Protein AF-A0A6H1ZRK8-F1 (afdb_monomer_lite)

Organism: NCBI:txid1070528

pLDDT: mean 94.88, std 4.12, range [70.25, 98.44]

InterPro domains:
  IPR025591 RloB-like protein [PF13707] (6-111)

Secondary structure (DSSP, 8-state):
-HHHHHHTT-----EES-HHHHHHTTTS-GGGS-HHHHHH--BSSSS-BHHHHHHHHHTS----STTTS-GGG--HHHHHHHHHHHTTSB--TTTTTTSSEE-HHHHHHHH---

Structure (mmCIF, N/CA/C/O backbone):
data_AF-A0A6H1ZRK8-F1
#
_entry.id   AF-A0A6H1ZRK8-F1
#
loop_
_atom_site.group_PDB
_atom_site.id
_atom_site.type_symbol
_atom_site.label_atom_id
_atom_site.label_alt_id
_atom_site.label_comp_id
_atom_site.label_asym_id
_atom_site.label_entity_id
_atom_site.label_seq_id
_atom_site.pdbx_PDB_ins_code
_atom_site.Cartn_x
_atom_site.Cartn_y
_atom_site.Cartn_z
_atom_site.occupancy
_atom_site.B_iso_or_equiv
_atom_site.auth_seq_id
_atom_site.auth_comp_id
_atom_site.auth_asym_id
_atom_site.auth_atom_id
_atom_site.pdbx_PDB_model_num
ATOM 1 N N . ILE A 1 1 ? -0.095 -1.898 20.248 1.00 81.50 1 ILE A N 1
ATOM 2 C CA . ILE A 1 1 ? -0.339 -0.541 19.688 1.00 81.50 1 ILE A CA 1
ATOM 3 C C . ILE A 1 1 ? -1.810 -0.357 19.314 1.00 81.50 1 ILE A C 1
ATOM 5 O O . ILE A 1 1 ? -2.414 0.566 19.841 1.00 81.50 1 ILE A O 1
ATOM 9 N N . ILE A 1 2 ? -2.414 -1.257 18.523 1.00 88.56 2 ILE A N 1
ATOM 10 C CA . ILE A 1 2 ? -3.833 -1.165 18.110 1.00 88.56 2 ILE A CA 1
ATOM 11 C C . ILE A 1 2 ? -4.808 -0.914 19.285 1.00 88.56 2 ILE A C 1
ATOM 13 O O . ILE A 1 2 ? -5.547 0.071 19.220 1.00 88.56 2 ILE A O 1
ATOM 17 N N . PRO A 1 3 ? -4.776 -1.675 20.406 1.00 91.00 3 PRO A N 1
ATOM 18 C CA . PRO A 1 3 ? -5.683 -1.411 21.529 1.00 91.00 3 PRO A CA 1
ATOM 19 C C . PRO A 1 3 ? -5.488 -0.028 22.167 1.00 91.00 3 PRO A C 1
ATOM 21 O O . PRO A 1 3 ? -6.452 0.616 22.566 1.00 91.00 3 PRO A O 1
ATOM 24 N N . LEU A 1 4 ? -4.243 0.461 22.229 1.00 94.31 4 LEU A N 1
ATOM 25 C CA . LEU A 1 4 ? -3.927 1.772 22.801 1.00 94.31 4 LEU A CA 1
ATOM 26 C C . LEU A 1 4 ? -4.507 2.907 21.952 1.00 94.31 4 LEU A C 1
ATOM 28 O O . LEU A 1 4 ? -5.076 3.849 22.494 1.00 94.31 4 LEU A O 1
ATOM 32 N N . CYS A 1 5 ? -4.368 2.816 20.632 1.00 92.12 5 CYS A N 1
ATOM 33 C CA . CYS A 1 5 ? -4.926 3.793 19.705 1.00 92.12 5 CYS A CA 1
ATOM 34 C C . CYS A 1 5 ? -6.459 3.800 19.752 1.00 92.12 5 CYS A C 1
ATOM 36 O O . CYS A 1 5 ? -7.046 4.876 19.836 1.00 92.12 5 CYS A O 1
ATOM 38 N N . LYS A 1 6 ? -7.096 2.621 19.826 1.00 89.69 6 LYS A N 1
ATOM 39 C CA . LYS A 1 6 ? -8.549 2.507 20.022 1.00 89.69 6 LYS A CA 1
ATOM 40 C C . LYS A 1 6 ? -9.001 3.189 21.317 1.00 89.69 6 LYS A C 1
ATOM 42 O O . LYS A 1 6 ? -9.933 3.983 21.288 1.00 89.69 6 LYS A O 1
ATOM 47 N N . ASN A 1 7 ? -8.296 2.958 22.427 1.00 95.00 7 ASN A N 1
ATOM 48 C CA . ASN A 1 7 ? -8.600 3.596 23.715 1.00 95.00 7 ASN A CA 1
ATOM 49 C C . ASN A 1 7 ? -8.427 5.123 23.690 1.00 95.00 7 ASN A C 1
ATOM 51 O O . ASN A 1 7 ? -9.076 5.823 24.460 1.00 95.00 7 ASN A O 1
ATOM 55 N N . LYS A 1 8 ? -7.548 5.642 22.826 1.00 96.25 8 LYS A N 1
ATOM 56 C CA . LYS A 1 8 ? -7.311 7.081 22.646 1.00 96.25 8 LYS A CA 1
ATOM 57 C C . LYS A 1 8 ? -8.180 7.722 21.557 1.00 96.25 8 LYS A C 1
ATOM 59 O O . LYS A 1 8 ? -8.065 8.925 21.351 1.00 96.25 8 LYS A O 1
ATOM 64 N N . GLY A 1 9 ? -9.022 6.947 20.868 1.00 93.44 9 GLY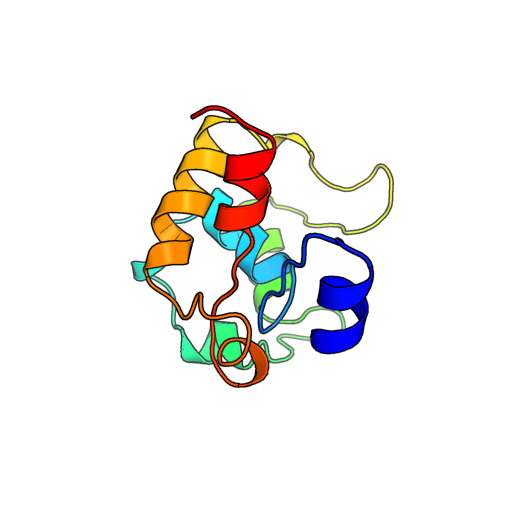 A N 1
ATOM 65 C CA . GLY A 1 9 ? -9.859 7.441 19.772 1.00 93.44 9 GLY A CA 1
ATOM 66 C C . GLY A 1 9 ? -9.076 7.833 18.514 1.00 93.44 9 GLY A C 1
ATOM 67 O O . GLY A 1 9 ? -9.516 8.705 17.776 1.00 93.44 9 GLY A O 1
ATOM 68 N N . TYR A 1 10 ? -7.905 7.235 18.276 1.00 92.50 10 TYR A N 1
ATOM 69 C CA . TYR A 1 10 ? -7.137 7.467 17.051 1.00 92.50 10 TYR A CA 1
ATOM 70 C C . TYR A 1 10 ? -7.585 6.516 15.940 1.00 92.50 10 TYR A C 1
ATOM 72 O O . TYR A 1 10 ? -7.563 5.298 16.140 1.00 92.50 10 TYR A O 1
ATOM 80 N N . SER A 1 11 ? -7.898 7.060 14.760 1.00 91.38 11 SER A N 1
ATOM 81 C CA . SER A 1 11 ? -7.998 6.268 13.530 1.00 91.38 11 SER A CA 1
ATOM 82 C C . SER A 1 11 ? -6.624 5.681 13.187 1.00 91.38 11 SER A C 1
ATOM 84 O O . SER A 1 11 ? -5.592 6.340 13.341 1.00 91.38 11 SER A O 1
ATOM 86 N N . ILE A 1 12 ? -6.595 4.421 12.754 1.00 91.56 12 ILE A N 1
ATOM 87 C CA . ILE A 1 12 ? -5.361 3.695 12.430 1.00 91.56 12 ILE A CA 1
ATOM 88 C C . ILE A 1 12 ? -5.462 3.178 11.007 1.00 91.56 12 ILE A C 1
ATOM 90 O O . ILE A 1 12 ? -6.418 2.480 10.676 1.00 91.56 12 ILE A O 1
ATOM 94 N N . ALA A 1 13 ? -4.426 3.444 10.220 1.00 93.00 13 ALA A N 1
ATOM 95 C CA . ALA A 1 13 ? -4.181 2.753 8.969 1.00 93.00 13 ALA A CA 1
ATOM 96 C C . ALA A 1 13 ? -2.854 1.988 9.052 1.00 93.00 13 ALA A C 1
ATOM 98 O O . ALA A 1 13 ? -1.838 2.536 9.486 1.00 93.00 13 ALA A O 1
ATOM 99 N N . LEU A 1 14 ? -2.872 0.727 8.638 1.00 94.81 14 LEU A N 1
ATOM 100 C CA . LEU A 1 14 ? -1.709 -0.117 8.420 1.00 94.81 14 LEU A CA 1
ATOM 101 C C . LEU A 1 14 ? -1.689 -0.542 6.957 1.00 94.81 14 LEU A C 1
ATOM 103 O O . LEU A 1 14 ? -2.729 -0.725 6.332 1.00 94.81 14 LEU A O 1
ATOM 107 N N . LEU A 1 15 ? -0.480 -0.683 6.432 1.00 97.12 15 LEU A N 1
ATOM 108 C CA . LEU A 1 15 ? -0.203 -1.185 5.097 1.00 97.12 15 LEU A CA 1
ATOM 109 C C . LEU A 1 15 ? 0.927 -2.194 5.238 1.00 97.12 15 LEU A C 1
ATOM 111 O O . LEU A 1 15 ? 1.903 -1.928 5.944 1.00 97.12 15 LEU A O 1
ATOM 115 N N . ASN A 1 16 ? 0.809 -3.316 4.549 1.00 97.50 16 ASN A N 1
ATOM 116 C CA . ASN A 1 16 ? 1.804 -4.370 4.536 1.00 97.50 16 ASN A CA 1
ATOM 117 C C . ASN A 1 16 ? 2.031 -4.772 3.072 1.00 97.50 16 ASN A C 1
ATOM 119 O O . ASN A 1 16 ? 1.059 -5.109 2.395 1.00 97.50 16 ASN A O 1
ATOM 123 N N . PRO A 1 17 ? 3.267 -4.691 2.545 1.00 96.94 17 PRO A N 1
ATOM 124 C CA . PRO A 1 17 ? 4.516 -4.593 3.308 1.00 96.94 17 PRO A CA 1
ATOM 125 C C . PRO A 1 17 ? 4.931 -3.194 3.774 1.00 96.94 17 PRO A C 1
ATOM 127 O O . PRO A 1 17 ? 5.701 -3.079 4.724 1.00 96.94 17 PRO A O 1
ATOM 130 N N . LEU A 1 18 ? 4.483 -2.129 3.105 1.00 96.75 18 LEU A N 1
ATOM 131 C CA . LEU A 1 18 ? 4.852 -0.741 3.419 1.00 96.75 18 LEU A CA 1
ATOM 132 C C . LEU A 1 18 ? 4.001 0.261 2.624 1.00 96.75 18 LEU A C 1
ATOM 134 O O . LEU A 1 18 ? 3.195 -0.121 1.781 1.00 96.75 18 LEU A O 1
ATOM 138 N N . PHE A 1 19 ? 4.211 1.557 2.855 1.00 96.19 19 PHE A N 1
ATOM 139 C CA . PHE A 1 19 ? 3.423 2.625 2.234 1.00 96.19 19 PHE A CA 1
ATOM 140 C C . PHE A 1 19 ? 3.512 2.668 0.697 1.00 96.19 19 PHE A C 1
ATOM 142 O O . PHE A 1 19 ? 2.545 3.007 0.022 1.00 96.19 19 PHE A O 1
ATOM 149 N N . GLU A 1 20 ? 4.645 2.281 0.118 1.00 97.31 20 GLU A N 1
ATOM 150 C CA . GLU A 1 20 ? 4.861 2.241 -1.329 1.00 97.31 20 GLU A CA 1
ATOM 151 C C . GLU A 1 20 ? 3.930 1.261 -2.052 1.00 97.31 20 GLU A C 1
ATOM 153 O O . GLU A 1 20 ? 3.634 1.477 -3.224 1.00 97.31 20 GLU A O 1
ATOM 158 N N . PHE A 1 21 ? 3.421 0.234 -1.363 1.00 98.44 21 PHE A N 1
ATOM 159 C CA . PHE A 1 21 ? 2.368 -0.623 -1.909 1.00 98.44 21 PHE A CA 1
ATOM 160 C C . PHE A 1 21 ? 1.110 0.195 -2.225 1.00 98.44 21 PHE A C 1
ATOM 162 O O . PHE A 1 21 ? 0.631 0.159 -3.354 1.00 98.44 21 PHE A O 1
ATOM 169 N N . TRP A 1 22 ? 0.640 1.015 -1.280 1.00 98.06 22 TRP A N 1
ATOM 170 C CA . TRP A 1 22 ? -0.509 1.901 -1.489 1.00 98.06 22 TRP A CA 1
ATOM 171 C C . TRP A 1 22 ? -0.270 2.888 -2.634 1.00 98.06 22 TRP A C 1
ATOM 173 O O . TRP A 1 22 ? -1.152 3.098 -3.462 1.00 98.06 22 TRP A O 1
ATOM 183 N N . LEU A 1 23 ? 0.940 3.446 -2.744 1.00 97.69 23 LEU A N 1
ATOM 184 C CA . LEU A 1 23 ? 1.296 4.330 -3.860 1.00 97.69 23 LEU A CA 1
ATOM 185 C C . LEU A 1 23 ? 1.263 3.617 -5.214 1.00 97.69 23 LEU A C 1
ATOM 187 O O . LEU A 1 23 ? 0.851 4.220 -6.200 1.00 97.69 23 LEU A O 1
ATOM 191 N N . LEU A 1 24 ? 1.657 2.345 -5.281 1.00 98.31 24 LEU A N 1
ATOM 192 C CA . LEU A 1 24 ? 1.576 1.580 -6.522 1.00 98.31 24 LEU A CA 1
ATOM 193 C C . LEU A 1 24 ? 0.117 1.444 -6.991 1.00 98.31 24 LEU A C 1
ATOM 195 O O . LEU A 1 24 ? -0.153 1.645 -8.174 1.00 98.31 24 LEU A O 1
ATOM 199 N N . LEU A 1 25 ? -0.835 1.244 -6.068 1.00 98.44 25 LEU A N 1
ATOM 200 C CA . LEU A 1 25 ? -2.274 1.169 -6.377 1.00 98.44 25 LEU A CA 1
ATOM 201 C C . LEU A 1 25 ? -2.839 2.438 -7.046 1.00 98.44 25 LEU A C 1
ATOM 203 O O . LEU A 1 25 ? -3.919 2.393 -7.631 1.00 98.44 25 LEU A O 1
ATOM 207 N N . HIS A 1 26 ? -2.136 3.569 -6.977 1.00 98.00 26 HIS A N 1
ATOM 208 C CA . HIS A 1 26 ? -2.547 4.806 -7.650 1.00 98.00 26 HIS A CA 1
ATOM 209 C C . HIS A 1 26 ? -2.261 4.770 -9.150 1.00 98.00 26 HIS A C 1
ATOM 211 O O . HIS A 1 26 ? -2.919 5.461 -9.919 1.00 98.00 26 HIS A O 1
ATOM 217 N N . LEU A 1 27 ? -1.242 4.015 -9.559 1.00 97.94 27 LEU A N 1
ATOM 218 C CA . LEU A 1 27 ? -0.570 4.222 -10.839 1.00 97.94 27 LEU A CA 1
ATOM 219 C C . LEU A 1 27 ? -0.788 3.087 -11.835 1.00 97.94 27 LEU A C 1
ATOM 221 O O . LEU A 1 27 ? -0.614 3.291 -13.034 1.00 97.94 27 LEU A O 1
ATOM 225 N N . VAL A 1 28 ? -1.143 1.895 -11.358 1.00 97.94 28 VAL A N 1
ATOM 226 C CA . VAL A 1 28 ? -1.206 0.684 -12.188 1.00 97.94 28 VAL A CA 1
ATOM 227 C C . VAL A 1 28 ? -2.496 -0.085 -11.971 1.00 97.94 28 VAL A C 1
ATOM 229 O O . VAL A 1 28 ? -3.253 0.190 -11.042 1.00 97.94 28 VAL A O 1
ATOM 232 N N . ASP A 1 29 ? -2.775 -1.035 -12.858 1.00 98.00 29 ASP A N 1
ATOM 233 C CA . ASP A 1 29 ? -3.695 -2.132 -12.569 1.00 98.00 29 ASP A CA 1
ATOM 234 C C . ASP A 1 29 ? -2.919 -3.188 -11.775 1.00 98.00 29 ASP A C 1
ATOM 236 O O . ASP A 1 29 ? -1.994 -3.813 -12.287 1.00 98.00 29 ASP A O 1
ATOM 240 N N . ILE A 1 30 ? -3.240 -3.332 -10.495 1.00 98.00 30 ILE A N 1
ATOM 241 C CA . ILE A 1 30 ? -2.506 -4.200 -9.580 1.00 98.00 30 ILE A CA 1
ATOM 242 C C . ILE A 1 30 ? -2.714 -5.680 -9.903 1.00 98.00 30 ILE A C 1
ATOM 244 O O . ILE A 1 30 ? -1.865 -6.495 -9.559 1.00 98.00 30 ILE A O 1
ATOM 248 N N . SER A 1 31 ? -3.790 -6.029 -10.617 1.00 96.69 31 SER A N 1
ATOM 249 C CA . SER A 1 31 ? -4.070 -7.415 -11.002 1.00 96.69 31 SER A CA 1
ATOM 250 C C . SER A 1 31 ? -3.032 -7.989 -11.971 1.00 96.69 31 SER A C 1
ATOM 252 O O . SER A 1 31 ? -2.917 -9.206 -12.107 1.00 96.69 31 SER A O 1
ATOM 254 N N . THR A 1 32 ? -2.237 -7.131 -12.619 1.00 97.50 32 THR A N 1
ATOM 255 C CA . THR A 1 32 ? -1.156 -7.550 -13.518 1.00 97.50 32 THR A CA 1
ATOM 256 C C . THR A 1 32 ? 0.162 -7.822 -12.790 1.00 97.50 32 THR A C 1
ATOM 258 O O . THR A 1 32 ? 1.144 -8.187 -13.437 1.00 97.50 32 THR A O 1
ATOM 261 N N . TYR A 1 33 ? 0.229 -7.590 -11.476 1.00 98.06 33 TYR A N 1
ATOM 262 C CA . TYR A 1 33 ? 1.445 -7.736 -10.685 1.00 98.06 33 TYR A CA 1
ATOM 263 C C . TYR A 1 33 ? 1.519 -9.083 -9.966 1.00 98.06 33 TYR A C 1
ATOM 265 O O . TYR A 1 33 ? 0.524 -9.675 -9.559 1.00 98.06 33 TYR A O 1
ATOM 273 N N . ASP A 1 34 ? 2.748 -9.539 -9.744 1.00 98.06 34 ASP A N 1
ATOM 274 C CA . ASP A 1 34 ? 3.035 -10.689 -8.895 1.00 98.06 34 ASP A CA 1
ATOM 275 C C . ASP A 1 34 ? 2.911 -10.285 -7.417 1.00 98.06 34 ASP A C 1
ATOM 277 O O . A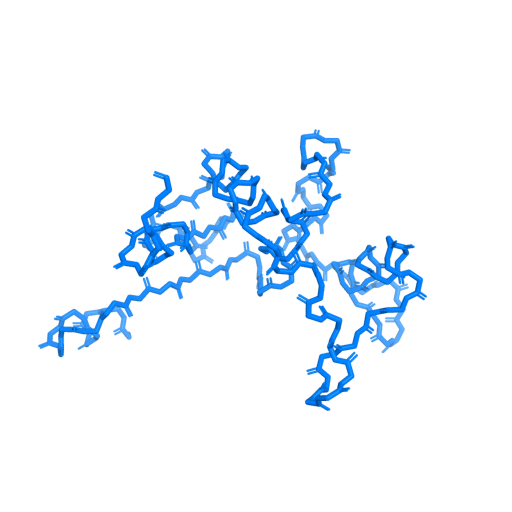SP A 1 34 ? 3.758 -9.571 -6.867 1.00 98.06 34 ASP A O 1
ATOM 281 N N . HIS A 1 35 ? 1.829 -10.730 -6.777 1.00 97.56 35 HIS A N 1
ATOM 282 C CA . HIS A 1 35 ? 1.513 -10.384 -5.393 1.00 97.56 35 HIS A CA 1
ATOM 28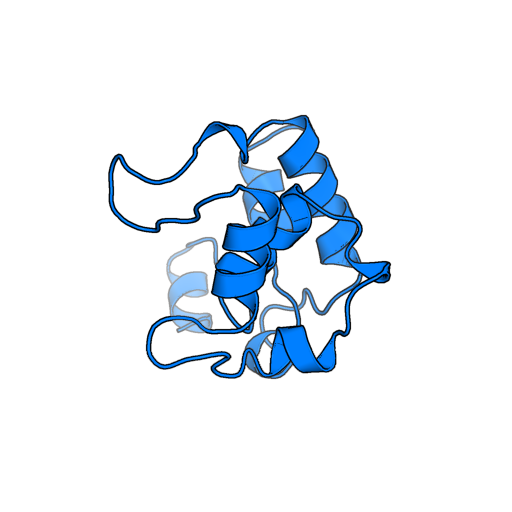3 C C . HIS A 1 35 ? 2.560 -10.897 -4.392 1.00 97.56 35 HIS A C 1
ATOM 285 O O . HIS A 1 35 ? 2.799 -10.234 -3.382 1.00 97.56 35 HIS A O 1
ATOM 291 N N . GLU A 1 36 ? 3.233 -12.021 -4.663 1.00 97.94 36 GLU A N 1
ATOM 292 C CA . GLU A 1 36 ? 4.291 -12.522 -3.778 1.00 97.94 36 GLU A CA 1
ATOM 293 C C . GLU A 1 36 ? 5.518 -11.609 -3.826 1.00 97.94 36 GLU A C 1
ATOM 295 O O . GLU A 1 36 ? 6.092 -11.280 -2.786 1.00 97.94 36 GLU A O 1
ATOM 300 N N . LYS A 1 37 ? 5.888 -11.112 -5.014 1.00 98.19 37 LYS A N 1
ATOM 301 C CA . LYS A 1 37 ? 6.974 -10.124 -5.146 1.00 98.19 37 LYS A CA 1
ATOM 302 C C . LYS A 1 37 ? 6.642 -8.803 -4.475 1.00 98.19 37 LYS A C 1
ATOM 304 O O . LYS A 1 37 ? 7.525 -8.209 -3.849 1.00 98.19 37 LYS A O 1
ATOM 309 N N . ILE A 1 38 ? 5.389 -8.353 -4.591 1.00 98.38 38 ILE A N 1
ATOM 310 C CA . ILE A 1 38 ? 4.914 -7.177 -3.858 1.00 98.38 38 ILE A CA 1
ATOM 311 C C . ILE A 1 38 ? 5.115 -7.413 -2.367 1.00 98.38 38 ILE A C 1
ATOM 313 O O . ILE A 1 38 ? 5.777 -6.595 -1.738 1.00 98.38 38 ILE A O 1
ATOM 317 N N . PHE A 1 39 ? 4.594 -8.521 -1.832 1.00 98.25 39 PHE A N 1
ATOM 318 C CA . PHE A 1 39 ? 4.603 -8.825 -0.403 1.00 98.25 39 PHE A CA 1
ATOM 319 C C . PHE A 1 39 ? 6.016 -8.979 0.173 1.00 98.25 39 PHE A C 1
ATOM 321 O O . PHE A 1 39 ? 6.344 -8.336 1.168 1.00 98.25 39 PHE A O 1
ATOM 328 N N . ASN A 1 40 ? 6.884 -9.755 -0.482 1.00 97.94 40 ASN A N 1
ATOM 329 C CA . ASN A 1 40 ? 8.269 -9.945 -0.039 1.00 97.94 40 ASN A CA 1
ATOM 330 C C . ASN A 1 40 ? 9.085 -8.648 -0.143 1.00 97.94 40 ASN A C 1
ATOM 332 O O . ASN A 1 40 ? 9.974 -8.384 0.671 1.00 97.94 40 ASN A O 1
ATOM 336 N N . ASN A 1 41 ? 8.768 -7.814 -1.142 1.00 98.19 41 ASN A N 1
ATOM 337 C CA . ASN A 1 41 ? 9.418 -6.535 -1.409 1.00 98.19 41 ASN A CA 1
ATOM 338 C C . ASN A 1 41 ? 10.957 -6.634 -1.375 1.00 98.19 41 ASN A C 1
ATOM 340 O O . ASN A 1 41 ? 11.656 -5.834 -0.733 1.00 98.19 41 ASN A O 1
ATOM 344 N N . ASP A 1 42 ? 11.493 -7.659 -2.035 1.00 98.19 42 ASP A N 1
ATOM 345 C CA . ASP A 1 42 ? 12.914 -7.987 -1.995 1.00 98.19 42 ASP A CA 1
ATOM 346 C C . ASP A 1 42 ? 13.794 -6.888 -2.596 1.00 98.19 42 ASP A C 1
ATOM 348 O O . ASP A 1 42 ? 13.353 -6.011 -3.345 1.00 98.19 42 ASP A O 1
ATOM 352 N N . ARG A 1 43 ? 15.085 -6.904 -2.247 1.00 97.88 43 ARG A N 1
ATOM 353 C CA . ARG A 1 43 ? 16.058 -5.979 -2.840 1.00 97.88 43 ARG A CA 1
ATOM 354 C C . ARG A 1 43 ? 16.295 -6.337 -4.304 1.00 97.88 43 ARG A C 1
ATOM 356 O O . ARG A 1 43 ? 16.737 -7.436 -4.606 1.00 97.88 43 ARG A O 1
ATOM 363 N N . VAL A 1 44 ? 16.106 -5.359 -5.185 1.00 96.94 44 VAL A N 1
ATOM 364 C CA . VAL A 1 44 ? 16.485 -5.462 -6.605 1.00 96.94 44 VAL A CA 1
ATOM 365 C C . VAL A 1 44 ? 17.955 -5.078 -6.785 1.00 96.94 44 VAL A C 1
ATOM 367 O O . VAL A 1 44 ? 18.657 -5.611 -7.636 1.00 96.94 44 VAL A O 1
ATOM 370 N N . ASN A 1 45 ? 18.445 -4.141 -5.967 1.00 94.50 45 ASN A N 1
ATOM 371 C CA . ASN A 1 45 ? 19.855 -3.760 -5.902 1.00 94.50 45 ASN A CA 1
ATOM 372 C C . ASN A 1 45 ? 20.203 -3.183 -4.517 1.00 94.50 45 ASN A C 1
ATOM 374 O O . ASN A 1 45 ? 19.380 -3.170 -3.601 1.00 94.50 45 ASN A O 1
ATOM 378 N N . SER A 1 46 ? 21.427 -2.671 -4.357 1.00 93.44 46 SER A N 1
ATOM 379 C CA . SER A 1 46 ? 21.909 -2.099 -3.090 1.00 93.44 46 SER A CA 1
ATOM 380 C C . SER A 1 46 ? 21.134 -0.865 -2.608 1.00 93.44 46 SER A C 1
ATOM 382 O O . SER A 1 46 ? 21.212 -0.528 -1.429 1.00 93.44 46 SER A O 1
ATOM 384 N N . LYS A 1 47 ? 20.389 -0.191 -3.493 1.00 91.44 47 LYS A N 1
ATOM 385 C CA . LYS A 1 47 ? 19.675 1.064 -3.213 1.00 91.44 47 LYS A CA 1
ATOM 386 C C . LYS A 1 47 ? 18.152 0.927 -3.206 1.00 91.44 47 LYS A C 1
ATOM 388 O O . LYS A 1 47 ? 17.502 1.768 -2.593 1.00 91.44 47 LYS A O 1
ATOM 393 N N . LYS A 1 48 ? 17.577 -0.060 -3.903 1.00 94.38 48 LYS A N 1
ATOM 394 C CA . LYS A 1 48 ? 16.125 -0.165 -4.122 1.00 94.38 48 LYS A CA 1
ATOM 395 C C . LYS A 1 48 ? 15.580 -1.556 -3.820 1.00 94.38 48 LYS A C 1
ATOM 397 O O . LYS A 1 48 ? 16.158 -2.568 -4.225 1.00 94.38 48 LYS A O 1
ATOM 402 N N . ARG A 1 49 ? 14.430 -1.570 -3.147 1.00 97.44 49 ARG A N 1
ATOM 403 C CA . ARG A 1 49 ? 13.530 -2.725 -3.063 1.00 97.44 49 ARG A CA 1
ATOM 404 C C . ARG A 1 49 ? 12.585 -2.763 -4.261 1.00 97.44 49 ARG A C 1
ATOM 406 O O . ARG A 1 49 ? 12.532 -1.798 -5.022 1.00 97.44 49 ARG A O 1
ATOM 413 N N . TYR A 1 50 ? 11.874 -3.871 -4.422 1.00 98.38 50 TYR A N 1
ATOM 414 C CA . TYR A 1 50 ? 10.967 -4.111 -5.537 1.00 98.38 50 TYR A CA 1
ATOM 415 C C . TYR A 1 50 ? 9.968 -2.964 -5.731 1.00 98.38 50 TYR A C 1
ATOM 417 O O . TYR A 1 50 ? 9.974 -2.337 -6.784 1.00 98.38 50 TYR A O 1
ATOM 425 N N . LEU A 1 51 ? 9.220 -2.569 -4.698 1.00 98.25 51 LEU A N 1
ATOM 426 C CA . LEU A 1 51 ? 8.219 -1.500 -4.830 1.00 98.25 51 LEU A CA 1
ATOM 427 C C . LEU A 1 51 ? 8.837 -0.126 -5.142 1.00 98.25 51 LEU A C 1
ATOM 429 O O . LEU A 1 51 ? 8.315 0.624 -5.963 1.00 98.25 51 LEU A O 1
ATOM 433 N N . ASP A 1 52 ? 10.006 0.181 -4.570 1.00 97.19 52 ASP A N 1
ATOM 434 C CA . ASP A 1 52 ? 10.768 1.393 -4.907 1.00 97.19 52 ASP A CA 1
ATOM 435 C C . ASP A 1 52 ? 11.239 1.403 -6.368 1.00 97.19 52 ASP A C 1
ATOM 437 O O . ASP A 1 52 ? 11.319 2.458 -7.011 1.00 97.19 52 ASP A O 1
ATOM 441 N N . HIS A 1 53 ? 11.620 0.231 -6.875 1.00 97.69 53 HIS A N 1
ATOM 442 C CA . HIS A 1 53 ? 12.041 0.038 -8.252 1.00 97.69 53 HIS A CA 1
ATOM 443 C C . HIS A 1 53 ? 10.867 0.233 -9.212 1.00 97.69 53 HIS A C 1
ATOM 445 O O . HIS A 1 53 ? 10.993 1.050 -10.121 1.00 97.69 53 HIS A O 1
ATOM 451 N N . GLU A 1 54 ? 9.726 -0.406 -8.955 1.00 98.12 54 GLU A N 1
ATOM 452 C CA . GLU A 1 54 ? 8.516 -0.288 -9.777 1.00 98.12 54 GLU A CA 1
ATOM 453 C C . GLU A 1 54 ? 8.016 1.157 -9.855 1.00 98.12 54 GLU A C 1
ATOM 455 O O . GLU A 1 54 ? 7.876 1.706 -10.948 1.00 98.12 54 GLU A O 1
ATOM 460 N N . LEU A 1 55 ? 7.879 1.837 -8.711 1.00 97.69 55 LEU A N 1
ATOM 461 C CA . LEU A 1 55 ? 7.514 3.258 -8.687 1.00 97.69 55 LEU A CA 1
ATOM 462 C C . LEU A 1 55 ? 8.510 4.120 -9.473 1.00 97.69 55 LEU A C 1
ATOM 464 O O . LEU A 1 55 ? 8.124 5.079 -10.137 1.00 97.69 55 LEU A O 1
ATOM 468 N N . SER A 1 56 ? 9.802 3.787 -9.423 1.00 96.69 56 SER A N 1
ATOM 469 C CA . SER A 1 56 ? 10.813 4.514 -10.193 1.00 96.69 56 SER A CA 1
ATOM 470 C C . SER A 1 56 ? 10.720 4.270 -11.694 1.00 96.69 56 SER A C 1
ATOM 472 O O . SER A 1 56 ? 11.028 5.190 -12.443 1.00 96.69 56 SER A O 1
ATOM 474 N N . LEU A 1 57 ? 10.358 3.060 -12.128 1.00 97.12 57 LEU A N 1
ATOM 475 C CA . LEU A 1 57 ? 10.169 2.748 -13.544 1.00 97.12 57 LEU A CA 1
ATOM 476 C C . LEU A 1 57 ? 8.977 3.520 -14.107 1.00 97.12 57 LEU A C 1
ATOM 478 O O . LEU A 1 57 ? 9.108 4.173 -15.136 1.00 97.12 57 LEU A O 1
ATOM 482 N N . ILE A 1 58 ? 7.852 3.501 -13.389 1.00 97.06 58 ILE A N 1
ATOM 483 C CA . ILE A 1 58 ? 6.609 4.159 -13.807 1.00 97.06 58 ILE A CA 1
ATOM 484 C C . ILE A 1 58 ? 6.780 5.682 -13.850 1.00 97.06 58 ILE A C 1
ATOM 486 O O . ILE A 1 58 ? 6.388 6.331 -14.813 1.00 97.06 58 ILE A O 1
ATOM 490 N N . LEU A 1 59 ? 7.389 6.263 -12.813 1.00 95.75 59 LEU A N 1
ATOM 491 C CA . LEU A 1 59 ? 7.512 7.717 -12.670 1.00 95.75 59 LEU A CA 1
ATOM 492 C C . LEU A 1 59 ? 8.782 8.290 -13.320 1.00 95.75 59 LEU A C 1
ATOM 494 O O . LEU A 1 59 ? 9.048 9.485 -13.198 1.00 95.75 59 LEU A O 1
ATOM 498 N N . GLY A 1 60 ? 9.646 7.447 -13.895 1.00 95.44 60 GLY A N 1
ATOM 499 C CA . GLY A 1 60 ? 11.018 7.787 -14.306 1.00 95.44 60 GLY A CA 1
ATOM 500 C C . GLY A 1 60 ? 11.979 8.063 -13.134 1.00 95.44 60 GLY A C 1
ATOM 501 O O . GLY A 1 60 ? 13.183 7.809 -13.221 1.00 95.44 60 GLY A O 1
ATOM 502 N N . LYS A 1 61 ? 11.464 8.561 -12.003 1.00 92.31 61 LYS A N 1
ATOM 503 C CA . LYS A 1 61 ? 12.186 8.763 -10.745 1.00 92.31 61 LYS A CA 1
ATOM 504 C C . LYS A 1 61 ? 11.209 8.800 -9.571 1.00 92.31 61 LYS A C 1
ATOM 506 O O . LYS A 1 61 ? 10.365 9.684 -9.491 1.00 92.31 61 LYS A O 1
ATOM 511 N N . TYR A 1 62 ? 11.409 7.914 -8.598 1.00 94.75 62 TYR A N 1
ATOM 512 C CA . TYR A 1 62 ? 10.710 7.962 -7.315 1.00 94.75 62 TYR A CA 1
ATOM 513 C C . TYR A 1 62 ? 11.648 8.425 -6.194 1.00 94.75 62 TYR A C 1
ATOM 515 O O . TYR A 1 62 ? 12.810 8.012 -6.124 1.00 94.75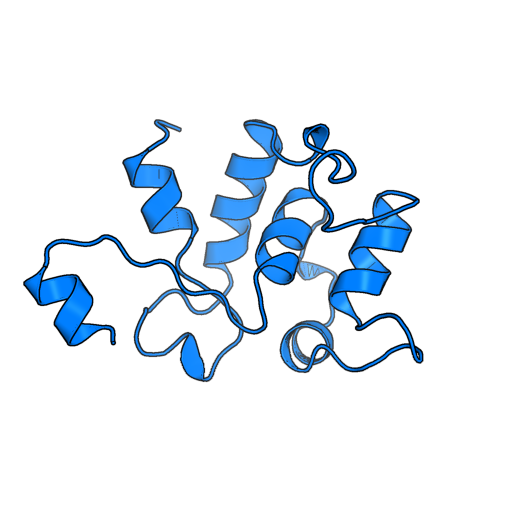 62 TYR A O 1
ATOM 523 N N . ASN A 1 63 ? 11.163 9.319 -5.329 1.00 92.75 63 ASN A N 1
ATOM 524 C CA . ASN A 1 63 ? 11.929 9.863 -4.214 1.00 92.75 63 ASN A CA 1
ATOM 525 C C . ASN A 1 63 ? 11.022 10.167 -3.016 1.00 92.75 63 ASN A C 1
ATOM 527 O O . ASN A 1 63 ? 9.990 10.813 -3.157 1.00 92.75 63 ASN A O 1
ATOM 531 N N . LYS A 1 64 ? 11.446 9.723 -1.832 1.00 90.50 64 LYS A N 1
ATOM 532 C CA . LYS A 1 64 ? 10.704 9.851 -0.568 1.00 90.50 64 LYS A CA 1
ATOM 533 C C . LYS A 1 64 ? 11.028 11.138 0.192 1.00 90.50 64 LYS A C 1
ATOM 535 O O . LYS A 1 64 ? 10.380 11.455 1.185 1.00 90.50 64 LYS A O 1
ATOM 540 N N . LYS A 1 65 ? 12.083 11.856 -0.212 1.00 92.06 65 LYS A N 1
ATOM 541 C CA . LYS A 1 65 ? 12.536 13.065 0.476 1.00 92.06 65 LYS A CA 1
ATOM 542 C C . LYS A 1 65 ? 11.489 14.162 0.346 1.00 92.06 65 LYS A C 1
ATOM 544 O O . LYS A 1 65 ? 10.897 14.363 -0.717 1.00 92.06 65 LYS A O 1
ATOM 549 N N . LYS A 1 66 ? 11.338 14.913 1.437 1.00 84.31 66 LYS A N 1
ATOM 550 C CA . LYS A 1 66 ? 10.574 16.158 1.475 1.00 84.31 66 LYS A CA 1
ATOM 551 C C . LYS A 1 66 ? 10.984 17.042 0.285 1.00 84.31 66 LYS A C 1
ATOM 553 O O . LYS A 1 66 ? 12.169 17.151 -0.021 1.00 84.31 66 LYS A O 1
ATOM 558 N N . ASP A 1 67 ? 9.982 17.572 -0.413 1.00 90.75 67 ASP A N 1
ATOM 559 C CA . ASP A 1 67 ? 10.087 18.420 -1.616 1.00 90.75 67 ASP A CA 1
ATOM 560 C C . ASP A 1 67 ? 10.584 17.736 -2.905 1.00 90.75 67 ASP A C 1
ATOM 562 O O . ASP A 1 67 ? 10.651 18.373 -3.951 1.00 90.75 67 ASP A O 1
ATOM 566 N N . GLN A 1 68 ? 1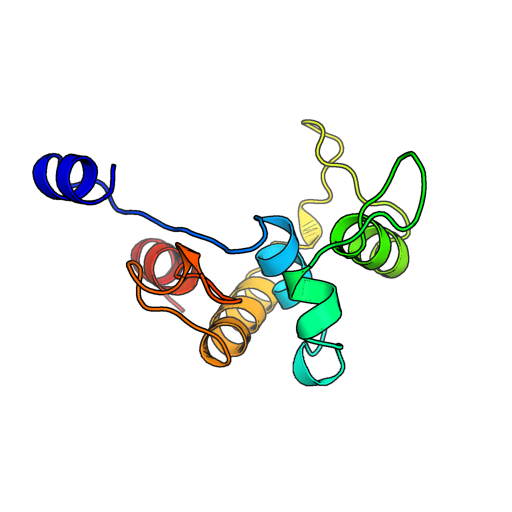0.879 16.432 -2.871 1.00 92.62 68 GLN A N 1
ATOM 567 C CA . GLN A 1 68 ? 11.264 15.647 -4.057 1.00 92.62 68 GLN A CA 1
ATOM 568 C C . GLN A 1 68 ? 10.252 14.552 -4.408 1.00 92.62 68 GLN A C 1
ATOM 570 O O . GLN A 1 68 ? 10.381 13.909 -5.449 1.00 92.62 68 GLN A O 1
ATOM 575 N N . PHE A 1 69 ? 9.264 14.335 -3.540 1.00 93.88 69 PHE A N 1
ATOM 576 C CA . PHE A 1 69 ? 8.144 13.444 -3.799 1.00 93.88 69 PHE A CA 1
ATOM 577 C C . PHE A 1 69 ? 7.222 14.041 -4.865 1.00 93.88 69 PHE A C 1
ATOM 579 O O . PHE A 1 69 ? 6.773 15.182 -4.727 1.00 93.88 69 PHE A O 1
ATOM 586 N N . ASN A 1 70 ? 6.924 13.261 -5.906 1.00 92.69 70 ASN A N 1
ATOM 587 C CA . ASN A 1 70 ? 5.974 13.666 -6.933 1.00 92.69 70 ASN A CA 1
ATOM 588 C C . ASN A 1 70 ? 4.551 13.640 -6.353 1.00 92.69 70 ASN A C 1
ATOM 590 O O . ASN A 1 70 ? 3.982 12.572 -6.155 1.00 92.69 70 ASN A O 1
ATOM 594 N N . ARG A 1 71 ? 3.983 14.819 -6.080 1.00 91.56 71 ARG A N 1
ATOM 595 C CA . ARG A 1 71 ? 2.638 14.959 -5.502 1.00 91.56 71 ARG A CA 1
ATOM 596 C C . ARG A 1 71 ? 1.517 14.755 -6.520 1.00 91.56 71 ARG A C 1
ATOM 598 O O . ARG A 1 71 ? 0.395 14.495 -6.107 1.00 91.56 71 ARG A O 1
ATOM 605 N N . GLU A 1 72 ? 1.813 14.830 -7.816 1.00 92.12 72 GLU A N 1
ATOM 606 C CA . GLU A 1 72 ? 0.818 14.674 -8.888 1.00 92.12 72 GLU A CA 1
ATOM 607 C C . GLU A 1 72 ? 0.212 13.267 -8.907 1.00 92.12 72 GLU A C 1
ATOM 609 O O . GLU A 1 72 ? -0.917 13.086 -9.352 1.00 92.12 72 GLU A O 1
ATOM 614 N N . ILE A 1 73 ? 0.920 12.276 -8.350 1.00 94.00 73 ILE A N 1
ATOM 615 C CA . ILE A 1 73 ? 0.409 10.905 -8.234 1.00 94.00 73 ILE A CA 1
ATOM 616 C C . ILE A 1 73 ? -0.790 10.801 -7.282 1.00 94.00 73 ILE A C 1
ATOM 618 O O . ILE A 1 73 ? -1.542 9.834 -7.366 1.00 94.00 73 ILE A O 1
ATOM 622 N N . VAL A 1 74 ? -0.988 11.784 -6.396 1.00 92.25 74 VAL A N 1
ATOM 623 C CA . VAL A 1 74 ? -2.073 11.823 -5.404 1.00 92.25 74 VAL A CA 1
ATOM 624 C C . VAL A 1 74 ? -3.202 12.732 -5.907 1.00 92.25 74 VAL A C 1
ATOM 626 O O . VAL A 1 74 ? -3.546 13.738 -5.289 1.00 92.25 74 VAL A O 1
ATOM 629 N N . SER A 1 75 ? -3.753 12.403 -7.077 1.00 94.69 75 SER A N 1
ATOM 630 C CA . SER A 1 75 ? -4.963 13.031 -7.619 1.00 94.69 75 SER A CA 1
ATOM 631 C C . SER A 1 75 ? -6.227 12.352 -7.074 1.00 94.69 75 SER A C 1
ATOM 633 O O . SER A 1 75 ? -6.167 11.238 -6.554 1.00 94.69 75 SER A O 1
ATOM 635 N N . PHE A 1 76 ? -7.390 12.999 -7.205 1.00 94.56 76 PHE A N 1
ATOM 636 C CA . PHE A 1 76 ? -8.668 12.410 -6.782 1.00 94.56 76 PHE A CA 1
ATOM 637 C C . PHE A 1 76 ? -8.984 11.103 -7.530 1.00 94.56 76 PHE A C 1
ATOM 639 O O . PHE A 1 76 ? -9.365 10.116 -6.909 1.00 94.56 76 PHE A O 1
ATOM 646 N N . GLU A 1 77 ? -8.739 11.070 -8.842 1.00 95.69 77 GLU A N 1
ATOM 647 C CA . GLU A 1 77 ? -8.913 9.874 -9.677 1.00 95.69 77 GLU A CA 1
ATOM 648 C C . GLU A 1 77 ? -7.986 8.732 -9.235 1.00 95.69 77 GLU A C 1
ATOM 650 O O . GLU A 1 77 ? -8.424 7.596 -9.045 1.00 95.69 77 GLU A O 1
ATOM 655 N N . ASN A 1 78 ? -6.711 9.036 -8.979 1.00 97.00 78 ASN A N 1
ATOM 656 C CA . ASN A 1 78 ? -5.750 8.039 -8.514 1.00 97.00 78 ASN A CA 1
ATOM 657 C C . ASN A 1 78 ? -6.075 7.532 -7.102 1.00 97.00 78 ASN A C 1
ATOM 659 O O . ASN A 1 78 ? -5.862 6.357 -6.808 1.00 97.00 78 ASN A O 1
ATOM 663 N N . LEU A 1 79 ? -6.615 8.393 -6.234 1.00 96.69 79 LEU A N 1
ATOM 664 C CA . LEU A 1 79 ? -7.101 7.997 -4.913 1.00 96.69 79 LEU A CA 1
ATOM 665 C C . LEU A 1 79 ? -8.312 7.067 -5.016 1.00 96.69 79 LEU A C 1
ATOM 667 O O . LEU A 1 79 ? -8.337 6.042 -4.336 1.00 96.69 79 LEU A O 1
ATOM 671 N N . GLN A 1 80 ? -9.289 7.378 -5.875 1.00 96.44 80 GLN A N 1
ATOM 672 C CA . GLN A 1 80 ? -10.428 6.490 -6.136 1.00 96.44 80 GLN A CA 1
ATOM 673 C C . GLN A 1 80 ? -9.953 5.125 -6.638 1.00 96.44 80 GLN A C 1
ATOM 675 O O . GLN A 1 80 ? -10.370 4.090 -6.114 1.00 96.44 80 GLN A O 1
ATOM 680 N N . ARG A 1 81 ? -9.012 5.119 -7.590 1.00 97.62 81 ARG A N 1
ATOM 681 C CA . ARG A 1 81 ? -8.381 3.895 -8.089 1.00 97.62 81 ARG A CA 1
ATOM 682 C C . ARG A 1 81 ? -7.725 3.100 -6.961 1.00 97.62 81 ARG A C 1
ATOM 684 O O . ARG A 1 81 ? -7.990 1.908 -6.832 1.00 97.62 81 ARG A O 1
ATOM 691 N N . ALA A 1 82 ? -6.910 3.741 -6.127 1.00 97.94 82 ALA A N 1
ATOM 692 C CA . ALA A 1 82 ? -6.230 3.069 -5.024 1.00 97.94 82 ALA A CA 1
ATOM 693 C C . ALA A 1 82 ? -7.218 2.468 -4.014 1.00 97.94 82 ALA A C 1
ATOM 695 O O . ALA A 1 82 ? -7.056 1.320 -3.606 1.00 97.94 82 ALA A O 1
ATOM 696 N N . VAL A 1 83 ? -8.287 3.200 -3.683 1.00 97.25 83 VAL A N 1
ATOM 697 C CA . VAL A 1 83 ? -9.376 2.721 -2.818 1.00 97.25 83 VAL A CA 1
ATOM 698 C C . VAL A 1 83 ? -10.064 1.486 -3.394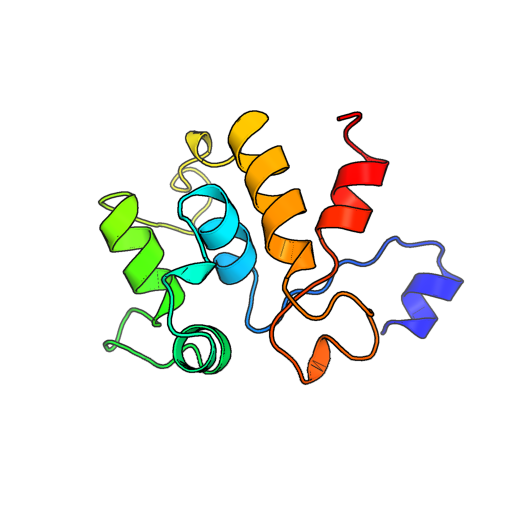 1.00 97.25 83 VAL A C 1
ATOM 700 O O . VAL A 1 83 ? -10.335 0.545 -2.651 1.00 97.25 83 VAL A O 1
ATOM 703 N N . MET A 1 84 ? -10.352 1.472 -4.697 1.00 97.31 84 MET A N 1
ATOM 704 C CA . MET A 1 84 ? -10.977 0.319 -5.349 1.00 97.31 84 MET A CA 1
ATOM 705 C C . MET A 1 84 ? -10.045 -0.894 -5.377 1.00 97.31 84 MET A C 1
ATOM 707 O O . MET A 1 84 ? -10.490 -2.013 -5.145 1.00 97.31 84 MET A O 1
ATOM 711 N N . GLN A 1 85 ? -8.757 -0.680 -5.644 1.00 98.38 85 GLN A N 1
ATOM 712 C CA . GLN A 1 85 ? -7.788 -1.767 -5.763 1.00 98.38 85 GLN A CA 1
ATOM 713 C C . GLN A 1 85 ? -7.367 -2.356 -4.414 1.00 98.38 85 GLN A C 1
ATOM 715 O O . GLN A 1 85 ? -7.111 -3.553 -4.337 1.00 98.38 85 GLN A O 1
ATOM 720 N N . GLU A 1 86 ? -7.331 -1.567 -3.337 1.00 98.06 86 GLU A N 1
ATOM 721 C CA . GLU A 1 86 ? -7.009 -2.081 -1.996 1.00 98.06 86 GLU A CA 1
ATOM 722 C C . GLU A 1 86 ? -8.034 -3.116 -1.511 1.00 98.06 86 GLU A C 1
ATOM 724 O O . GLU A 1 86 ? -7.669 -4.037 -0.784 1.00 98.06 86 GLU A O 1
ATOM 729 N N . ALA A 1 87 ? -9.285 -3.030 -1.981 1.00 97.06 87 ALA A N 1
ATOM 730 C CA . ALA A 1 87 ? -10.342 -3.994 -1.670 1.00 97.06 87 ALA A CA 1
ATOM 731 C C . ALA A 1 87 ? -10.073 -5.417 -2.202 1.00 97.06 87 ALA A C 1
ATOM 733 O O . ALA A 1 87 ? -10.786 -6.352 -1.843 1.00 97.06 87 ALA A O 1
ATOM 734 N N . LEU A 1 88 ? -9.064 -5.595 -3.063 1.00 97.62 88 LEU A N 1
ATOM 735 C CA . LEU A 1 88 ? -8.628 -6.905 -3.556 1.00 97.62 88 LEU A CA 1
ATOM 736 C C . LEU A 1 88 ? -7.719 -7.648 -2.558 1.00 97.62 88 LEU A C 1
ATOM 738 O O . LEU A 1 88 ? -7.381 -8.809 -2.790 1.00 97.62 88 LEU A O 1
ATOM 742 N N . PHE A 1 89 ? -7.306 -6.990 -1.472 1.00 98.00 89 PHE A N 1
ATOM 743 C CA . PHE A 1 89 ? -6.321 -7.482 -0.508 1.00 98.00 89 PHE A CA 1
ATOM 744 C C . PHE A 1 89 ? -6.892 -7.540 0.916 1.00 98.00 89 PHE A C 1
ATOM 746 O O . PHE A 1 89 ? -8.053 -7.214 1.150 1.00 98.00 89 PHE A O 1
ATOM 753 N N . GLU A 1 90 ? -6.087 -7.978 1.891 1.00 98.06 90 GLU A N 1
ATOM 754 C CA . GLU A 1 90 ? -6.521 -7.994 3.291 1.00 98.06 90 GLU A CA 1
ATOM 755 C C . GLU A 1 90 ? -6.756 -6.561 3.790 1.00 98.06 90 GLU A C 1
ATOM 757 O O . GLU A 1 90 ? -5.874 -5.710 3.670 1.00 98.06 90 GLU A O 1
ATOM 762 N N . ASN A 1 91 ? -7.929 -6.295 4.368 1.00 96.50 91 ASN A N 1
ATOM 763 C CA . ASN A 1 91 ? -8.265 -4.985 4.935 1.00 96.50 91 ASN A CA 1
ATOM 764 C C . ASN A 1 91 ? -8.596 -5.049 6.432 1.00 96.50 91 ASN A C 1
ATOM 766 O O . ASN A 1 91 ? -8.772 -4.001 7.059 1.00 96.50 91 ASN A O 1
ATOM 770 N N . ASP A 1 92 ? -8.671 -6.242 7.035 1.00 94.25 92 ASP A N 1
ATOM 771 C CA . ASP A 1 92 ? -8.818 -6.344 8.483 1.00 94.25 92 ASP A CA 1
ATOM 772 C C . ASP A 1 92 ? -7.520 -5.922 9.181 1.00 94.25 92 ASP A C 1
ATOM 774 O O . ASP A 1 92 ? -6.446 -6.485 8.958 1.00 94.25 92 ASP A O 1
ATOM 778 N N . LEU A 1 93 ? -7.632 -4.940 10.074 1.00 91.25 93 LEU A N 1
ATOM 779 C CA . LEU A 1 93 ? -6.498 -4.338 10.772 1.00 91.25 93 LEU A CA 1
ATOM 780 C C . LEU A 1 93 ? -5.642 -5.356 11.548 1.00 91.25 93 LEU A C 1
ATOM 782 O O . LEU A 1 93 ? -4.440 -5.138 11.701 1.00 91.25 93 LEU A O 1
ATOM 786 N N . ASN A 1 94 ? -6.234 -6.441 12.061 1.00 90.69 94 ASN A N 1
ATOM 787 C CA . ASN A 1 94 ? -5.491 -7.459 12.806 1.00 90.69 94 ASN A CA 1
ATOM 788 C C . ASN A 1 94 ? -4.781 -8.436 11.865 1.00 90.69 94 ASN A C 1
ATOM 790 O O . ASN A 1 94 ? -3.688 -8.891 12.185 1.00 90.69 94 ASN A O 1
ATOM 794 N N . ASN A 1 95 ? -5.375 -8.725 10.705 1.00 94.06 95 ASN A N 1
ATOM 795 C CA . ASN A 1 95 ? -4.835 -9.680 9.737 1.00 94.06 95 ASN A CA 1
ATOM 796 C C . ASN A 1 95 ? -3.809 -9.065 8.771 1.00 94.06 95 ASN A C 1
ATOM 798 O O . ASN A 1 95 ? -2.930 -9.779 8.289 1.00 94.06 95 ASN A O 1
ATOM 802 N N . VAL A 1 96 ? -3.888 -7.755 8.498 1.00 94.62 96 VAL A N 1
ATOM 803 C CA . VAL A 1 96 ? -2.953 -7.029 7.612 1.00 94.62 96 VAL A CA 1
ATOM 804 C C . VAL A 1 96 ? -1.499 -7.187 8.052 1.00 94.62 96 VAL A C 1
ATOM 806 O O . VAL A 1 96 ? -0.606 -7.110 7.222 1.00 94.62 96 VAL A O 1
ATOM 809 N N . ILE A 1 97 ? -1.233 -7.435 9.335 1.00 90.31 97 ILE A N 1
ATOM 810 C CA . ILE A 1 97 ? 0.134 -7.582 9.859 1.00 90.31 97 ILE A CA 1
ATOM 811 C C . ILE A 1 97 ? 0.883 -8.736 9.170 1.00 90.31 97 ILE A C 1
ATOM 813 O O . ILE A 1 97 ? 2.077 -8.611 8.903 1.00 90.31 97 ILE A O 1
ATOM 817 N N . ASP A 1 98 ? 0.174 -9.810 8.818 1.00 94.81 98 ASP A N 1
ATOM 818 C CA . ASP A 1 98 ? 0.766 -11.037 8.271 1.00 94.81 98 ASP A CA 1
ATOM 819 C C . ASP A 1 98 ? 0.407 -11.280 6.796 1.00 94.81 98 ASP A C 1
ATOM 821 O O . ASP A 1 98 ? 0.834 -12.271 6.203 1.00 94.81 98 ASP A O 1
ATOM 825 N N . LYS A 1 99 ? -0.383 -10.389 6.185 1.00 97.56 99 LYS A N 1
ATOM 826 C CA . LYS A 1 99 ? -0.873 -10.533 4.808 1.00 97.56 99 LYS A CA 1
ATOM 827 C C . LYS A 1 99 ? -0.650 -9.273 3.989 1.00 97.56 99 LYS A C 1
ATOM 829 O O . LYS A 1 99 ? -0.660 -8.169 4.522 1.00 97.56 99 LYS A O 1
ATOM 834 N N . LEU A 1 100 ? -0.509 -9.440 2.676 1.00 98.25 100 LEU A N 1
ATOM 835 C CA . LEU A 1 100 ? -0.505 -8.325 1.735 1.00 98.25 100 LEU A CA 1
ATOM 836 C C . LEU A 1 100 ? -1.832 -7.568 1.827 1.00 98.25 100 LEU A C 1
ATOM 838 O O . LEU A 1 100 ? -2.899 -8.173 1.695 1.00 98.25 100 LEU A O 1
ATOM 842 N N . GLY A 1 101 ? -1.757 -6.255 2.024 1.00 98.00 101 GLY A N 1
ATOM 843 C CA . GLY A 1 101 ? -2.939 -5.411 2.075 1.00 98.00 101 GLY A CA 1
ATOM 844 C C . GLY A 1 101 ? -2.774 -4.194 2.968 1.00 98.00 101 GLY A C 1
ATOM 845 O O . GLY A 1 101 ? -1.672 -3.691 3.200 1.00 98.00 101 GLY A O 1
ATOM 846 N N . GLY A 1 102 ? -3.903 -3.700 3.446 1.00 97.31 102 GLY A N 1
ATOM 847 C CA . GLY A 1 102 ? -3.980 -2.513 4.268 1.00 97.31 102 GLY A CA 1
ATOM 848 C C . GLY A 1 102 ? -5.401 -2.005 4.436 1.00 97.31 102 GLY A C 1
ATOM 849 O O . GLY A 1 102 ? -6.327 -2.510 3.812 1.00 97.31 102 GLY A O 1
ATOM 850 N N . ASN A 1 103 ? -5.587 -1.021 5.308 1.00 96.00 103 ASN A N 1
ATOM 851 C CA . ASN A 1 103 ? -6.894 -0.409 5.565 1.00 96.00 103 ASN A CA 1
ATOM 852 C C . ASN A 1 103 ? -6.886 1.113 5.343 1.00 96.00 103 ASN A C 1
ATOM 854 O O . ASN A 1 103 ? -7.638 1.853 5.986 1.00 96.00 103 ASN A O 1
ATOM 858 N N . MET A 1 104 ? -6.034 1.597 4.438 1.00 96.50 104 MET A N 1
ATOM 859 C CA . MET A 1 104 ? -5.899 3.021 4.143 1.00 96.50 104 MET A CA 1
ATOM 860 C C . MET A 1 104 ? -7.176 3.591 3.525 1.00 96.50 104 MET A C 1
ATOM 862 O O . MET A 1 104 ? -7.565 4.710 3.857 1.00 96.50 104 MET A O 1
ATOM 866 N N . SER A 1 105 ? -7.891 2.821 2.701 1.00 95.25 105 SER A N 1
ATOM 867 C CA . SER A 1 105 ? -9.167 3.246 2.118 1.00 95.25 105 SER A CA 1
ATOM 868 C C . SER A 1 105 ? -10.211 3.624 3.165 1.00 95.25 105 SER A C 1
ATOM 870 O O . SER A 1 105 ? -10.989 4.543 2.922 1.00 95.25 105 SER A O 1
ATOM 872 N N . SER A 1 106 ? -10.217 2.967 4.330 1.00 93.50 106 SER A N 1
ATOM 873 C CA . SER A 1 106 ? -11.132 3.312 5.427 1.00 93.50 106 SER A CA 1
ATOM 874 C C . SER A 1 106 ? -10.830 4.710 5.961 1.00 93.50 106 SER A C 1
ATOM 876 O O . SER A 1 106 ? -11.734 5.532 6.062 1.00 93.50 106 SER A O 1
ATOM 878 N N . LEU A 1 107 ? -9.549 5.014 6.189 1.00 93.62 107 LEU A N 1
ATOM 879 C CA . LEU A 1 107 ? -9.116 6.336 6.639 1.00 93.62 107 LEU A CA 1
ATOM 880 C C . LEU A 1 107 ? -9.391 7.419 5.589 1.00 93.62 107 LEU A C 1
ATOM 882 O O . LEU A 1 107 ? -9.841 8.508 5.928 1.00 93.62 107 LEU A O 1
ATOM 886 N N . ILE A 1 108 ? -9.149 7.140 4.305 1.00 94.62 108 ILE A N 1
ATOM 887 C CA . ILE A 1 108 ? -9.413 8.122 3.247 1.00 94.62 108 ILE A CA 1
ATOM 888 C C . ILE A 1 108 ? -10.910 8.429 3.145 1.00 94.62 108 ILE A C 1
ATOM 890 O O . ILE A 1 108 ? -11.264 9.596 3.020 1.00 94.62 108 ILE A O 1
ATOM 894 N N . LYS A 1 109 ? -11.787 7.424 3.266 1.00 92.19 109 LYS A N 1
ATOM 895 C CA . LYS A 1 109 ? -13.249 7.616 3.265 1.00 92.19 109 LYS A CA 1
ATOM 896 C C . LYS A 1 109 ? -13.759 8.435 4.461 1.00 92.19 109 LYS A C 1
ATOM 898 O O . LYS A 1 109 ? -14.833 9.012 4.365 1.00 92.19 109 LYS A O 1
ATOM 903 N N . GLU A 1 110 ? -13.010 8.512 5.566 1.00 91.12 110 GLU A N 1
ATOM 904 C CA . GLU A 1 110 ? -13.325 9.408 6.696 1.00 91.12 110 GLU A CA 1
ATOM 905 C C . GLU A 1 110 ? -13.004 10.884 6.389 1.00 91.12 110 GLU A C 1
ATOM 907 O O . GLU A 1 110 ? -13.574 11.781 7.007 1.00 91.12 110 GLU A O 1
ATOM 912 N N . ILE A 1 111 ? -12.080 11.145 5.457 1.00 90.00 111 ILE A N 1
ATOM 913 C CA . ILE A 1 111 ? -11.527 12.482 5.177 1.00 90.00 111 ILE A CA 1
ATOM 914 C C . ILE A 1 111 ? -12.080 13.055 3.865 1.00 90.00 111 ILE A C 1
ATOM 916 O O . ILE A 1 111 ? -12.256 14.267 3.733 1.00 90.00 111 ILE A O 1
ATOM 920 N N . VAL A 1 112 ? -12.319 12.191 2.881 1.00 87.44 112 VAL A N 1
ATOM 921 C CA . VAL A 1 112 ? -12.674 12.545 1.508 1.00 87.44 112 VAL A CA 1
ATOM 922 C C . VAL A 1 112 ? -14.032 11.939 1.170 1.00 87.44 112 VAL A C 1
ATOM 924 O O . VAL A 1 112 ? -14.214 10.725 1.243 1.00 87.44 112 VAL A O 1
ATOM 927 N N . ASN A 1 113 ? -14.967 12.788 0.745 1.00 81.31 113 ASN A N 1
ATOM 928 C CA . ASN A 1 113 ? -16.231 12.340 0.166 1.00 81.31 113 ASN A CA 1
ATOM 929 C C . ASN A 1 113 ? -15.995 11.970 -1.303 1.00 81.31 113 ASN A C 1
ATOM 931 O O . ASN A 1 113 ? -15.612 12.835 -2.094 1.00 81.31 113 ASN A O 1
ATOM 935 N N . PHE A 1 114 ? -16.189 10.693 -1.631 1.00 70.25 114 PHE A N 1
ATOM 936 C CA . PHE A 1 114 ? -16.029 10.153 -2.982 1.00 70.25 114 PHE A CA 1
ATOM 937 C C . PHE A 1 114 ? -17.284 10.279 -3.838 1.00 70.25 114 PHE A C 1
ATOM 939 O O . PHE A 1 114 ? -18.398 10.220 -3.270 1.00 70.25 114 PHE A O 1
#

Foldseek 3Di:
DVVVCVVVVHDDKDAAPDPLLLLVLLQDDCVPDDQVQVRVQDDPDPPHTPSLVVVCVRVVHADPDPPPHDCVSPDPSSLVSSLVRLVVWDDPPVCNVPTGGMNVSVVCVVVDDD

Radius of gyration: 14.52 Å; chains: 1; bounding box: 38×31×38 Å

Sequence (114 aa):
IIPLCKNKGYSIALLNPLFEFWLLLHLVDISTYDHEKIFNNDRVNSKKRYLDHELSLILGKYNKKKDQFNREIVSFENLQRAVMQEALFENDLNNVIDKLGGNMSSLIKEIVNF